Protein AF-A0A069RE21-F1 (afdb_monomer_lite)

Organism: NCBI:txid1121324

Sequence (59 aa):
MISHIYEWYNIELFLFIRMNRKVTFEEIKKIFPLVSEIDLKKLVTLGKIKVDSEFYMAV

Secondary structure (DSSP, 8-state):
--HHHHHHHHHHHHHHHHHHSSEEHHHHHHH-TT--HHHHHHHHHTTSEEEETTEEEE-

pLDDT: mean 87.92, std 12.65, range [48.56, 96.62]

Structure (mmCIF, N/CA/C/O backbone):
data_AF-A0A069RE21-F1
#
_entry.id   AF-A0A069RE21-F1
#
loop_
_atom_site.group_PDB
_atom_site.id
_atom_site.type_symbol
_atom_site.label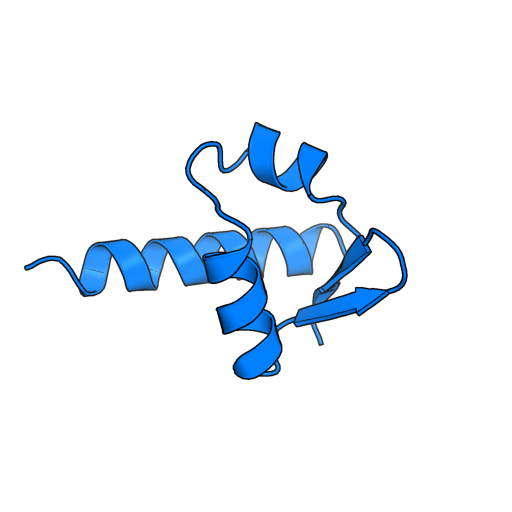_atom_id
_atom_site.label_alt_id
_atom_site.label_comp_id
_atom_site.label_asym_id
_atom_site.label_entity_id
_atom_site.label_seq_id
_atom_site.pdbx_PDB_ins_code
_atom_site.Cartn_x
_atom_site.Cartn_y
_atom_site.Cartn_z
_atom_site.occupancy
_atom_site.B_iso_or_equiv
_atom_site.auth_seq_id
_atom_site.auth_comp_id
_atom_site.auth_asym_id
_atom_site.auth_atom_id
_atom_site.pdbx_PDB_model_num
ATOM 1 N N . MET A 1 1 ? 13.573 -1.944 -21.676 1.00 48.56 1 MET A N 1
ATOM 2 C CA . MET A 1 1 ? 14.504 -1.967 -20.524 1.00 48.56 1 MET A CA 1
ATOM 3 C C . MET A 1 1 ? 13.995 -1.044 -19.405 1.00 48.56 1 MET A C 1
ATOM 5 O O . MET A 1 1 ? 14.717 -0.181 -18.939 1.00 48.56 1 MET A O 1
ATOM 9 N N . ILE A 1 2 ? 12.717 -1.177 -19.024 1.00 53.47 2 ILE A N 1
ATOM 10 C CA . ILE A 1 2 ? 12.049 -0.353 -17.988 1.00 53.47 2 ILE A CA 1
ATOM 11 C C . ILE A 1 2 ? 11.263 -1.257 -17.014 1.00 53.47 2 ILE A C 1
ATOM 13 O O . ILE A 1 2 ? 11.094 -0.904 -15.852 1.00 53.47 2 ILE A O 1
ATOM 17 N N . SER A 1 3 ? 10.850 -2.461 -17.445 1.00 56.16 3 SER A N 1
ATOM 18 C CA . SER A 1 3 ? 10.051 -3.383 -16.624 1.00 56.16 3 SER A CA 1
ATOM 19 C C . SER A 1 3 ? 10.782 -3.872 -15.375 1.00 56.16 3 SER A C 1
ATOM 21 O O . SER A 1 3 ? 10.194 -3.860 -14.301 1.00 56.16 3 SER A O 1
ATOM 23 N N . HIS A 1 4 ? 12.066 -4.224 -15.478 1.00 53.53 4 HIS A N 1
ATOM 24 C CA . HIS A 1 4 ? 12.785 -4.810 -14.345 1.00 53.53 4 HIS A CA 1
ATOM 25 C C . HIS A 1 4 ? 12.976 -3.828 -13.182 1.00 53.53 4 HIS A C 1
ATOM 27 O O . HIS A 1 4 ? 12.806 -4.219 -12.035 1.00 53.53 4 HIS A O 1
ATOM 33 N N . ILE A 1 5 ? 13.250 -2.544 -13.448 1.00 60.22 5 ILE A N 1
ATOM 34 C CA . ILE A 1 5 ? 13.402 -1.527 -12.388 1.00 60.22 5 ILE A CA 1
ATOM 35 C C . ILE A 1 5 ? 12.088 -1.363 -11.606 1.00 60.22 5 ILE A C 1
ATOM 37 O O . ILE A 1 5 ? 12.098 -1.293 -10.380 1.00 60.22 5 ILE A O 1
ATOM 41 N N . TYR A 1 6 ? 10.950 -1.373 -12.307 1.00 60.12 6 TYR A N 1
ATOM 42 C CA . TYR A 1 6 ? 9.628 -1.296 -11.683 1.00 60.12 6 TYR A CA 1
ATOM 43 C C . TYR A 1 6 ? 9.254 -2.563 -10.902 1.00 60.12 6 TYR A C 1
ATOM 45 O O . TYR A 1 6 ? 8.563 -2.472 -9.888 1.00 60.12 6 TYR A O 1
ATOM 53 N N . GLU A 1 7 ? 9.691 -3.742 -11.344 1.00 62.19 7 GLU A N 1
ATOM 54 C CA . GLU A 1 7 ? 9.463 -4.997 -10.616 1.00 62.19 7 GLU A CA 1
ATOM 55 C C . GLU A 1 7 ? 10.228 -5.030 -9.289 1.00 62.19 7 GLU A C 1
ATOM 57 O O . GLU A 1 7 ? 9.623 -5.314 -8.255 1.00 62.19 7 GLU A O 1
ATOM 62 N N . TRP A 1 8 ? 11.514 -4.661 -9.287 1.00 66.44 8 TRP A N 1
ATOM 63 C CA . TRP A 1 8 ? 12.317 -4.590 -8.059 1.00 66.44 8 TRP A CA 1
ATOM 64 C C . TRP A 1 8 ? 11.763 -3.564 -7.065 1.00 66.44 8 TRP A C 1
ATOM 66 O O . TRP A 1 8 ? 11.655 -3.859 -5.876 1.00 66.44 8 TRP A O 1
ATOM 76 N N . TYR A 1 9 ? 11.304 -2.409 -7.555 1.00 75.44 9 TYR A N 1
ATOM 77 C CA . TYR A 1 9 ? 10.710 -1.370 -6.711 1.00 75.44 9 TYR A CA 1
ATOM 78 C C . TYR A 1 9 ? 9.436 -1.840 -5.986 1.00 75.44 9 TYR A C 1
ATOM 80 O O . TYR A 1 9 ? 9.247 -1.573 -4.799 1.00 75.44 9 TYR A O 1
ATOM 88 N N . ASN A 1 10 ? 8.576 -2.605 -6.668 1.00 80.44 10 ASN A N 1
ATOM 89 C CA . ASN A 1 10 ? 7.371 -3.172 -6.052 1.00 80.44 10 ASN A CA 1
ATOM 90 C C . ASN A 1 10 ? 7.691 -4.252 -5.004 1.00 80.44 10 ASN A C 1
ATOM 92 O O . ASN A 1 10 ? 6.944 -4.403 -4.035 1.00 80.44 10 ASN A O 1
ATOM 96 N N . ILE A 1 11 ? 8.793 -4.991 -5.178 1.00 88.25 11 ILE A N 1
ATOM 97 C CA . ILE A 1 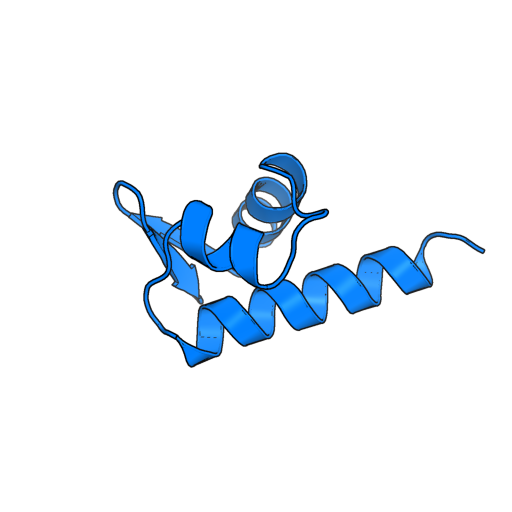11 ? 9.259 -5.984 -4.200 1.00 88.25 11 ILE A CA 1
ATOM 98 C C . ILE A 1 11 ? 9.725 -5.288 -2.919 1.00 88.25 11 ILE A C 1
ATOM 100 O O . ILE A 1 11 ? 9.300 -5.681 -1.833 1.00 88.25 11 ILE A O 1
ATOM 104 N N . GLU A 1 12 ? 10.551 -4.246 -3.025 1.00 91.50 12 GLU A N 1
ATOM 105 C CA . GLU A 1 12 ? 11.039 -3.497 -1.860 1.00 91.50 12 GLU A CA 1
ATOM 106 C C . GLU A 1 12 ? 9.897 -2.828 -1.086 1.00 91.50 12 GLU A C 1
ATOM 108 O O . GLU A 1 12 ? 9.827 -2.946 0.139 1.00 91.50 12 GLU A O 1
ATOM 113 N N . LEU A 1 13 ? 8.952 -2.212 -1.802 1.00 93.44 13 LEU A N 1
ATOM 114 C CA . LEU A 1 13 ? 7.750 -1.623 -1.213 1.00 93.44 13 LEU A CA 1
ATOM 115 C C . LEU A 1 13 ? 6.927 -2.661 -0.433 1.00 93.44 13 LEU A C 1
ATOM 117 O O . LEU A 1 13 ? 6.533 -2.424 0.712 1.00 93.44 13 LEU A O 1
ATOM 121 N N . PHE A 1 14 ? 6.693 -3.834 -1.026 1.00 93.75 14 PHE A N 1
ATOM 122 C CA . PHE A 1 14 ? 5.989 -4.926 -0.354 1.00 93.75 14 PHE A CA 1
ATOM 123 C C . PHE A 1 14 ? 6.735 -5.412 0.897 1.00 93.75 14 PHE A C 1
ATOM 125 O O . PHE A 1 14 ? 6.117 -5.594 1.949 1.00 93.75 14 PHE A O 1
ATOM 132 N N . LEU A 1 15 ? 8.055 -5.608 0.807 1.00 94.38 15 LEU A N 1
ATOM 133 C CA . LEU A 1 15 ? 8.873 -6.058 1.936 1.00 94.38 15 LEU A CA 1
ATOM 134 C C . LEU A 1 15 ? 8.838 -5.059 3.093 1.00 94.38 15 LEU A C 1
ATOM 136 O O . LEU A 1 15 ? 8.679 -5.468 4.244 1.00 94.38 15 LEU A O 1
ATOM 140 N N . PHE A 1 16 ? 8.909 -3.762 2.797 1.00 94.88 16 PHE A N 1
ATOM 141 C CA . PHE A 1 16 ? 8.793 -2.713 3.802 1.00 94.88 16 PHE A CA 1
ATOM 142 C C . PHE A 1 16 ? 7.448 -2.761 4.539 1.00 94.88 16 PHE A C 1
ATOM 144 O O . PHE A 1 16 ? 7.423 -2.766 5.774 1.00 94.88 16 PHE A O 1
ATOM 151 N N . ILE A 1 17 ? 6.335 -2.864 3.804 1.00 94.62 17 ILE A N 1
ATOM 152 C CA . ILE A 1 17 ? 4.991 -2.978 4.394 1.00 94.62 17 ILE A CA 1
ATOM 153 C C . ILE A 1 17 ? 4.888 -4.251 5.250 1.00 94.62 17 ILE A C 1
ATOM 155 O O . ILE A 1 17 ? 4.352 -4.220 6.359 1.00 94.62 17 ILE A O 1
ATOM 159 N N . ARG A 1 18 ? 5.453 -5.370 4.777 1.00 94.62 18 ARG A N 1
ATOM 160 C CA . ARG A 1 18 ? 5.471 -6.644 5.509 1.00 94.62 18 ARG A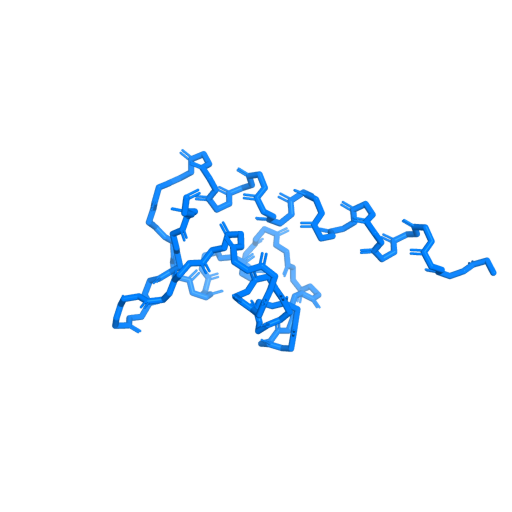 CA 1
ATOM 161 C C . ARG A 1 18 ? 6.254 -6.557 6.819 1.00 94.62 18 ARG A C 1
ATOM 163 O O . ARG A 1 18 ? 5.795 -7.085 7.830 1.00 94.62 18 ARG A O 1
ATOM 170 N N . MET A 1 19 ? 7.417 -5.910 6.813 1.00 95.56 19 MET A N 1
ATOM 171 C CA . MET A 1 19 ? 8.267 -5.779 8.000 1.00 95.56 19 MET A CA 1
ATOM 172 C C . MET A 1 19 ? 7.634 -4.907 9.084 1.00 95.56 19 MET A C 1
ATOM 174 O O . MET A 1 19 ? 7.715 -5.243 10.263 1.00 95.56 19 MET A O 1
ATOM 178 N N . ASN A 1 20 ? 6.977 -3.818 8.690 1.00 94.00 20 ASN A N 1
ATOM 179 C CA . ASN A 1 20 ? 6.408 -2.856 9.633 1.00 94.00 20 ASN A CA 1
ATOM 180 C C . ASN A 1 20 ? 4.984 -3.217 10.088 1.00 94.00 20 ASN A C 1
ATOM 182 O O . ASN A 1 20 ? 4.454 -2.573 10.987 1.00 94.00 20 ASN A O 1
ATOM 186 N N . ARG A 1 21 ? 4.385 -4.280 9.524 1.00 86.19 21 ARG A N 1
ATOM 187 C CA . ARG A 1 21 ? 3.053 -4.854 9.819 1.00 86.19 21 ARG A CA 1
ATOM 188 C C . ARG A 1 21 ? 1.858 -3.938 9.557 1.00 86.19 21 ARG A C 1
ATOM 190 O O . ARG A 1 21 ? 0.837 -4.454 9.120 1.00 86.19 21 ARG A O 1
ATOM 197 N N . LYS A 1 22 ? 1.966 -2.640 9.838 1.00 93.56 22 LYS A N 1
ATOM 198 C CA . LYS A 1 22 ? 0.918 -1.629 9.723 1.00 93.56 22 LYS A CA 1
ATOM 199 C C . LYS A 1 22 ? 1.568 -0.276 9.435 1.00 93.56 22 LYS A C 1
ATOM 201 O O . LYS A 1 22 ? 2.264 0.251 10.293 1.00 93.56 22 LYS A O 1
ATOM 206 N N . VAL A 1 23 ? 1.375 0.246 8.224 1.00 95.69 23 VAL A N 1
ATOM 207 C CA . VAL A 1 23 ? 2.057 1.464 7.755 1.00 95.69 23 VAL A CA 1
ATOM 208 C C . VAL A 1 23 ? 1.086 2.393 7.048 1.00 95.69 23 VAL A C 1
ATOM 210 O O . VAL A 1 23 ? 0.256 1.936 6.268 1.00 95.69 23 VAL A O 1
ATOM 213 N N . THR A 1 24 ? 1.198 3.692 7.285 1.00 96.62 24 THR A N 1
ATOM 214 C CA . THR A 1 24 ? 0.426 4.728 6.585 1.00 96.62 24 THR A CA 1
ATOM 215 C C . THR A 1 24 ? 1.055 5.107 5.245 1.00 96.62 24 THR A C 1
ATOM 217 O O . THR A 1 24 ? 2.247 4.905 5.006 1.00 96.62 24 THR A O 1
ATOM 220 N N . PHE A 1 25 ? 0.279 5.726 4.355 1.00 95.19 25 PHE A N 1
ATOM 221 C CA . PHE A 1 25 ? 0.828 6.227 3.091 1.00 95.19 25 PHE A CA 1
ATOM 222 C C . PHE A 1 25 ? 1.954 7.255 3.291 1.00 95.19 25 PHE A C 1
ATOM 224 O O . PHE A 1 25 ? 2.924 7.264 2.535 1.00 95.19 25 PHE A O 1
ATOM 231 N N . GLU A 1 26 ? 1.857 8.098 4.321 1.00 95.19 26 GLU A N 1
ATOM 232 C CA . GLU A 1 26 ? 2.874 9.110 4.621 1.00 95.19 26 GLU A CA 1
ATOM 233 C C . GLU A 1 26 ? 4.211 8.487 5.031 1.00 95.19 26 GLU A C 1
ATOM 235 O O . GLU A 1 26 ? 5.269 8.927 4.582 1.00 95.19 26 GLU A O 1
ATOM 240 N N . GLU A 1 27 ? 4.183 7.436 5.850 1.00 95.31 27 GLU A N 1
ATOM 241 C CA . GLU A 1 27 ? 5.384 6.690 6.236 1.00 95.31 27 GLU A CA 1
ATOM 242 C C . GLU A 1 27 ? 6.007 5.969 5.042 1.00 95.31 27 GLU A C 1
ATOM 244 O O . GLU A 1 27 ? 7.227 6.001 4.877 1.00 95.31 27 GLU A O 1
ATOM 249 N N . ILE A 1 28 ? 5.179 5.388 4.166 1.00 94.69 28 ILE A N 1
ATOM 250 C CA . ILE A 1 28 ? 5.657 4.795 2.915 1.00 94.69 28 ILE A CA 1
ATOM 251 C C . ILE A 1 28 ? 6.335 5.874 2.064 1.00 94.69 28 ILE A C 1
ATOM 253 O O . ILE A 1 28 ? 7.458 5.659 1.624 1.00 94.69 28 ILE A O 1
ATOM 257 N N . LYS A 1 29 ? 5.730 7.056 1.891 1.00 94.75 29 LYS A N 1
ATOM 258 C CA . LYS A 1 29 ? 6.320 8.159 1.112 1.00 94.75 29 LYS A CA 1
ATOM 259 C C . LYS A 1 29 ? 7.644 8.682 1.667 1.00 94.75 29 LYS A C 1
ATOM 261 O O . LYS A 1 29 ? 8.473 9.142 0.886 1.00 94.75 29 LYS A O 1
ATOM 266 N N . LYS A 1 30 ? 7.872 8.615 2.982 1.00 95.19 30 LYS A N 1
ATOM 267 C CA . LYS A 1 30 ? 9.161 9.010 3.582 1.00 95.19 30 LYS A CA 1
ATOM 268 C C . LYS A 1 30 ? 10.312 8.113 3.125 1.00 95.19 30 LYS A C 1
ATOM 270 O O . LYS A 1 30 ? 11.425 8.602 2.970 1.00 95.19 30 LYS A O 1
ATOM 275 N N . ILE A 1 31 ? 10.047 6.824 2.910 1.00 93.81 31 ILE A N 1
ATOM 276 C CA . ILE A 1 31 ? 11.056 5.842 2.480 1.00 93.81 31 ILE A CA 1
ATOM 277 C C . ILE A 1 31 ? 11.063 5.683 0.953 1.00 93.81 31 ILE A C 1
ATOM 279 O O . ILE A 1 31 ? 12.117 5.575 0.333 1.00 93.81 31 ILE A O 1
ATOM 283 N N . PHE A 1 32 ? 9.883 5.730 0.342 1.00 92.12 32 PHE A N 1
ATOM 284 C CA . PHE A 1 32 ? 9.625 5.533 -1.078 1.00 92.12 32 PHE A CA 1
ATOM 285 C C . PHE A 1 32 ? 8.978 6.799 -1.667 1.00 92.12 32 PHE A C 1
ATOM 287 O O . PHE A 1 32 ? 7.784 6.805 -1.952 1.00 92.12 32 PHE A O 1
ATOM 294 N N . PRO A 1 33 ? 9.724 7.897 -1.879 1.00 90.62 33 PRO A N 1
ATOM 295 C CA . PRO A 1 33 ? 9.146 9.185 -2.286 1.00 90.62 33 PRO A CA 1
ATOM 296 C C . PRO A 1 33 ? 8.481 9.169 -3.670 1.00 90.62 33 PRO A C 1
ATOM 298 O O . PRO A 1 33 ? 7.634 10.013 -3.955 1.00 90.62 33 PRO A O 1
ATOM 301 N N . LEU A 1 34 ? 8.850 8.209 -4.523 1.00 90.00 34 LEU A N 1
ATOM 302 C CA . LEU A 1 34 ? 8.269 8.019 -5.855 1.00 90.00 34 LEU A CA 1
ATOM 303 C C . LEU A 1 34 ? 7.008 7.144 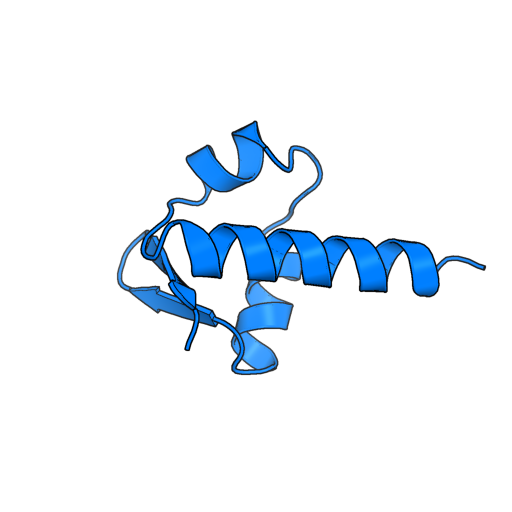-5.844 1.00 90.00 34 LEU A C 1
ATOM 305 O O . LEU A 1 34 ? 6.371 7.000 -6.885 1.00 90.00 34 LEU A O 1
ATOM 309 N N . VAL A 1 35 ? 6.647 6.559 -4.696 1.00 90.88 35 VAL A N 1
ATOM 310 C CA . VAL A 1 35 ? 5.474 5.694 -4.596 1.00 90.88 35 VAL A CA 1
ATOM 311 C C . VAL A 1 35 ? 4.202 6.491 -4.856 1.00 90.88 35 VAL A C 1
ATOM 313 O O . VAL A 1 35 ? 3.964 7.570 -4.300 1.00 90.88 35 VAL A O 1
ATOM 316 N N . SER A 1 36 ? 3.353 5.928 -5.701 1.00 91.19 36 SER A N 1
ATOM 317 C CA . SER A 1 36 ? 2.020 6.446 -5.954 1.00 91.19 36 SER A CA 1
ATOM 318 C C . SER A 1 36 ? 0.962 5.515 -5.368 1.00 91.19 36 SER A C 1
ATOM 320 O O . SER A 1 36 ? 1.203 4.334 -5.106 1.00 91.19 36 SER A O 1
ATOM 322 N N . GLU A 1 37 ? -0.260 6.022 -5.216 1.00 90.44 37 GLU A N 1
ATOM 323 C CA . GLU A 1 37 ? -1.406 5.179 -4.859 1.00 90.44 37 GLU A CA 1
ATOM 324 C C . GLU A 1 37 ? -1.636 4.052 -5.879 1.00 90.44 37 GLU A C 1
ATOM 326 O O . GLU A 1 37 ? -2.141 2.988 -5.527 1.00 90.44 37 GLU A O 1
ATOM 331 N N . ILE A 1 38 ? -1.229 4.248 -7.139 1.00 90.88 38 ILE A N 1
ATOM 332 C CA . ILE A 1 38 ? -1.354 3.243 -8.201 1.00 90.88 38 ILE A CA 1
ATOM 333 C C . ILE A 1 38 ? -0.472 2.025 -7.899 1.00 90.88 38 ILE A C 1
ATOM 335 O O . ILE A 1 38 ? -0.900 0.893 -8.134 1.00 90.88 38 ILE A O 1
ATOM 339 N N . ASP A 1 39 ? 0.728 2.229 -7.359 1.00 90.94 39 ASP A N 1
ATOM 340 C CA . ASP A 1 39 ? 1.649 1.138 -7.017 1.00 90.94 39 ASP A CA 1
ATOM 341 C C . ASP A 1 39 ? 1.098 0.307 -5.854 1.00 90.94 39 ASP A C 1
ATOM 343 O O . ASP A 1 39 ? 1.031 -0.923 -5.926 1.00 90.94 39 ASP A O 1
ATOM 347 N N . LEU A 1 40 ? 0.565 0.976 -4.830 1.00 92.75 40 LEU A N 1
ATOM 348 C CA . LEU A 1 40 ? -0.109 0.313 -3.712 1.00 92.75 40 LEU A CA 1
ATOM 349 C C . LEU A 1 40 ? -1.371 -0.423 -4.171 1.00 92.75 40 LEU A C 1
ATOM 351 O O . LEU A 1 40 ? -1.592 -1.572 -3.789 1.00 92.75 40 LEU A O 1
ATOM 355 N N . LYS A 1 41 ? -2.162 0.178 -5.066 1.00 93.19 41 LYS A N 1
ATOM 356 C CA . LYS A 1 41 ? -3.350 -0.460 -5.646 1.00 93.19 41 LYS A CA 1
ATOM 357 C C . LYS A 1 41 ? -3.002 -1.718 -6.443 1.00 93.19 41 LYS A C 1
ATOM 359 O O . LYS A 1 41 ? -3.753 -2.694 -6.383 1.00 93.19 41 LYS A O 1
ATOM 364 N N . LYS A 1 42 ? -1.869 -1.744 -7.155 1.00 91.56 42 LYS A N 1
ATOM 365 C CA . LYS A 1 42 ? -1.376 -2.965 -7.815 1.00 91.56 42 LYS A CA 1
ATOM 366 C C . LYS A 1 42 ? -1.067 -4.053 -6.792 1.00 91.56 42 LYS A C 1
ATOM 368 O O . LYS A 1 42 ? -1.527 -5.176 -6.966 1.00 91.56 42 LYS A O 1
ATOM 373 N N . LEU A 1 43 ? -0.358 -3.729 -5.710 1.00 92.50 43 LEU A N 1
ATOM 374 C CA . LEU A 1 43 ? -0.056 -4.693 -4.645 1.00 92.50 43 LEU A CA 1
ATOM 375 C C . LEU A 1 43 ? -1.322 -5.239 -3.964 1.00 92.50 43 LEU A C 1
ATOM 377 O O . LEU A 1 43 ? -1.379 -6.432 -3.662 1.00 92.50 43 LEU A O 1
ATOM 381 N N . VAL A 1 44 ? -2.348 -4.400 -3.782 1.00 94.25 44 VAL A N 1
ATOM 382 C CA . VAL A 1 44 ? -3.673 -4.825 -3.298 1.00 94.25 44 VAL A CA 1
ATOM 383 C C . VAL A 1 44 ? -4.347 -5.763 -4.297 1.00 94.25 44 VAL A C 1
ATOM 385 O O . VAL A 1 44 ? -4.818 -6.832 -3.923 1.00 94.25 44 VAL A O 1
ATOM 388 N N . THR A 1 45 ? -4.347 -5.405 -5.583 1.00 93.69 45 THR A N 1
ATOM 389 C CA . THR A 1 45 ? -4.956 -6.218 -6.653 1.00 93.69 45 THR A CA 1
ATOM 390 C C . THR A 1 45 ? -4.275 -7.583 -6.785 1.00 93.69 45 THR A C 1
ATOM 392 O O . THR A 1 45 ? -4.935 -8.584 -7.041 1.00 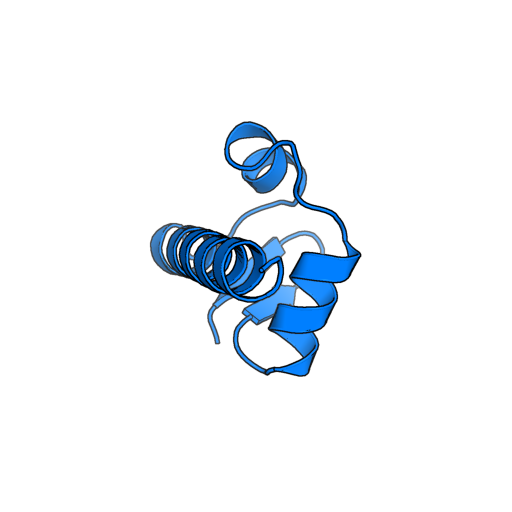93.69 45 THR A O 1
ATOM 395 N N . LEU A 1 46 ? -2.960 -7.642 -6.561 1.00 91.69 46 LEU A N 1
ATOM 396 C CA . LEU A 1 46 ? -2.174 -8.878 -6.533 1.00 91.69 46 LEU A CA 1
ATOM 397 C C . LEU A 1 46 ? -2.343 -9.689 -5.234 1.00 91.69 46 LEU A C 1
ATOM 399 O O . LEU A 1 46 ? -1.700 -10.729 -5.085 1.00 91.69 46 LEU A O 1
ATOM 403 N N . GLY A 1 47 ? -3.145 -9.211 -4.275 1.00 92.94 47 GLY A N 1
ATOM 404 C CA . GLY A 1 47 ? -3.374 -9.871 -2.989 1.00 92.94 47 GLY A CA 1
ATOM 405 C C . GLY A 1 47 ? -2.142 -9.918 -2.084 1.00 92.94 47 GLY A C 1
ATOM 406 O O . GLY A 1 47 ? -2.051 -10.788 -1.225 1.00 92.94 47 GLY A O 1
ATOM 407 N N . LYS A 1 48 ? -1.162 -9.027 -2.291 1.00 93.56 48 LYS A N 1
ATOM 408 C CA . LYS A 1 48 ? 0.065 -8.964 -1.479 1.00 93.56 48 LYS A CA 1
ATOM 409 C C . LYS A 1 48 ? -0.129 -8.146 -0.212 1.00 93.56 48 LYS A C 1
ATOM 411 O O . LYS A 1 48 ? 0.457 -8.458 0.819 1.00 93.56 48 LYS A O 1
ATOM 416 N N . ILE A 1 49 ? -0.928 -7.090 -0.302 1.00 94.94 49 ILE A N 1
ATOM 417 C CA . ILE A 1 49 ? -1.245 -6.213 0.822 1.00 94.94 49 ILE A CA 1
ATOM 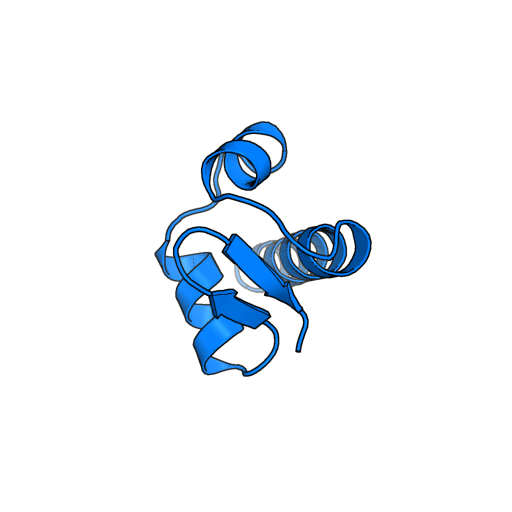418 C C . ILE A 1 49 ? -2.753 -5.968 0.881 1.00 94.94 49 ILE A C 1
ATOM 420 O O . ILE A 1 49 ? -3.460 -6.113 -0.114 1.00 94.94 49 ILE A O 1
ATOM 424 N N . LYS A 1 50 ? -3.240 -5.569 2.048 1.00 95.75 50 LYS A N 1
ATOM 425 C CA . LYS A 1 50 ? -4.603 -5.110 2.299 1.00 95.75 50 LYS A CA 1
ATOM 426 C C . LYS A 1 50 ? -4.569 -3.722 2.920 1.00 95.75 50 LYS A C 1
ATOM 428 O O . LYS A 1 50 ? -3.568 -3.332 3.524 1.00 95.75 50 LYS A O 1
ATOM 433 N N . VAL A 1 51 ? -5.680 -3.011 2.781 1.00 94.69 51 VAL A N 1
ATOM 434 C CA . VAL A 1 51 ? -5.890 -1.701 3.394 1.00 94.69 51 VAL A CA 1
ATOM 435 C C . VAL A 1 51 ? -6.944 -1.844 4.484 1.00 94.69 51 VAL A C 1
ATOM 437 O O . VAL A 1 51 ? -8.006 -2.413 4.236 1.00 94.69 51 VAL A O 1
ATOM 440 N N . ASP A 1 52 ? -6.637 -1.356 5.681 1.00 93.69 52 ASP A N 1
ATOM 441 C CA . ASP A 1 52 ? -7.579 -1.222 6.794 1.00 93.69 52 ASP A CA 1
ATOM 442 C C . ASP A 1 52 ? -7.553 0.224 7.285 1.00 93.69 52 ASP A C 1
ATOM 444 O O . ASP A 1 52 ? -6.548 0.691 7.831 1.00 93.69 52 ASP A O 1
ATOM 448 N N . SER A 1 53 ? -8.656 0.937 7.061 1.00 92.50 53 SER A N 1
ATOM 449 C CA . SER A 1 53 ? -8.744 2.385 7.258 1.00 92.50 53 SER A CA 1
ATOM 450 C C . SER A 1 53 ? -7.643 3.116 6.471 1.00 92.50 53 SER A C 1
ATOM 452 O O . SER A 1 53 ? -7.682 3.128 5.244 1.00 92.50 53 SER A O 1
ATOM 454 N N . GLU A 1 54 ? -6.649 3.694 7.147 1.00 93.56 54 GLU A N 1
ATOM 455 C CA . GLU A 1 54 ? -5.518 4.410 6.535 1.00 93.56 54 GLU A CA 1
ATOM 456 C C . GLU A 1 54 ? -4.230 3.575 6.433 1.00 93.56 54 GLU A C 1
ATOM 458 O O . GLU A 1 54 ? -3.201 4.057 5.953 1.00 93.56 54 GLU A O 1
ATOM 463 N N . PHE A 1 55 ? -4.267 2.321 6.893 1.00 95.69 55 PHE A N 1
ATOM 464 C CA . PHE A 1 55 ? -3.077 1.494 7.033 1.00 95.69 55 PHE A CA 1
ATOM 465 C C . PHE A 1 55 ? -2.978 0.409 5.967 1.00 95.69 55 PHE A C 1
ATOM 467 O O . PHE A 1 55 ? -3.920 -0.341 5.717 1.00 95.69 55 PHE A O 1
ATOM 474 N N . TYR A 1 56 ? -1.777 0.260 5.423 1.00 95.69 56 TYR A N 1
ATOM 475 C CA . TYR A 1 56 ? -1.363 -0.811 4.533 1.00 95.69 56 TYR A CA 1
ATOM 476 C C . TYR A 1 56 ? -0.680 -1.917 5.338 1.00 95.69 56 TYR A C 1
ATOM 478 O O . TYR A 1 56 ? 0.182 -1.655 6.182 1.00 95.69 56 TYR A O 1
ATOM 486 N N . MET A 1 57 ? -1.066 -3.163 5.074 1.00 95.94 57 MET A N 1
ATOM 487 C CA . MET A 1 57 ? -0.566 -4.348 5.775 1.00 95.94 57 MET A CA 1
ATOM 488 C C . MET A 1 57 ? -0.354 -5.484 4.781 1.00 95.94 57 MET A C 1
ATOM 490 O O . MET A 1 57 ? -1.179 -5.665 3.890 1.00 95.94 57 MET A O 1
ATOM 494 N N . ALA A 1 58 ? 0.708 -6.275 4.930 1.00 94.19 58 ALA A N 1
ATOM 495 C CA . ALA A 1 58 ? 0.869 -7.485 4.124 1.00 94.19 58 ALA A CA 1
ATOM 496 C C . ALA A 1 58 ? -0.225 -8.517 4.453 1.00 94.19 58 ALA A C 1
ATOM 498 O O . ALA A 1 58 ? -0.677 -8.601 5.600 1.00 94.19 58 ALA A O 1
ATOM 499 N N . VAL A 1 59 ? -0.657 -9.262 3.433 1.00 89.62 59 VAL A N 1
ATOM 500 C CA . VAL A 1 59 ? -1.581 -10.404 3.558 1.00 89.62 59 VAL A CA 1
ATOM 501 C C . VAL A 1 59 ? -0.793 -11.680 3.819 1.00 89.62 59 VAL A C 1
ATOM 503 O O . VAL A 1 59 ? 0.279 -11.853 3.191 1.00 89.62 59 VAL A O 1
#

Radius of gyration: 10.73 Å; chains: 1; bounding box: 23×20×30 Å

Foldseek 3Di:
DPVVVLVVLLVVLLVVQAVVQKDAPVRSCVVVVVDDVVSVVVCVVVQQWDDDPRIIGGD